Protein AF-A0A328TZ40-F1 (afdb_monomer_lite)

Structure (mmCIF, N/CA/C/O backbone):
data_AF-A0A328TZ40-F1
#
_entry.id   AF-A0A328TZ40-F1
#
loop_
_atom_site.group_PDB
_atom_site.id
_atom_site.type_symbol
_atom_site.label_atom_id
_atom_site.label_alt_id
_atom_site.label_comp_id
_atom_site.label_asym_id
_atom_site.label_entity_id
_atom_site.label_seq_id
_atom_site.pdbx_PDB_ins_code
_atom_site.Cartn_x
_atom_site.Cartn_y
_atom_site.Cartn_z
_atom_site.occupancy
_atom_site.B_iso_or_equiv
_atom_site.auth_seq_id
_atom_site.auth_comp_id
_atom_site.auth_asym_id
_atom_site.auth_atom_id
_atom_site.pdbx_PDB_model_num
ATOM 1 N N . MET A 1 1 ? -10.687 12.648 -9.133 1.00 53.22 1 MET A N 1
ATOM 2 C CA . MET A 1 1 ? -10.002 12.188 -7.900 1.00 53.22 1 MET A CA 1
ATOM 3 C C . MET A 1 1 ? -11.000 11.800 -6.796 1.00 53.22 1 MET A C 1
ATOM 5 O O . MET A 1 1 ? -10.832 12.170 -5.644 1.00 53.22 1 MET A O 1
ATOM 9 N N . ILE A 1 2 ? -12.045 11.038 -7.136 1.00 57.16 2 ILE A N 1
ATOM 10 C CA . ILE A 1 2 ? -13.140 10.655 -6.221 1.00 57.16 2 ILE A CA 1
ATOM 11 C C . ILE A 1 2 ? -12.852 9.392 -5.364 1.00 57.16 2 ILE A C 1
ATOM 13 O O . ILE A 1 2 ? -13.336 9.346 -4.235 1.00 57.16 2 ILE A O 1
ATOM 17 N N . PRO A 1 3 ? -12.046 8.395 -5.801 1.00 69.25 3 PRO A N 1
ATOM 18 C CA . PRO A 1 3 ? -11.899 7.140 -5.046 1.00 69.25 3 PRO A CA 1
ATOM 19 C C . PRO A 1 3 ? -11.267 7.290 -3.654 1.00 69.25 3 PRO A C 1
ATOM 21 O O . PRO A 1 3 ? -11.690 6.633 -2.705 1.00 69.25 3 PRO A O 1
ATOM 24 N N . LEU A 1 4 ? -10.273 8.174 -3.519 1.00 71.81 4 LEU A N 1
ATOM 25 C CA . LEU A 1 4 ? -9.534 8.372 -2.267 1.00 71.81 4 LEU A CA 1
ATOM 26 C C . LEU A 1 4 ? -10.413 8.938 -1.131 1.00 71.81 4 LEU A C 1
ATOM 28 O O . LEU A 1 4 ? -10.409 8.350 -0.047 1.00 71.81 4 LEU A O 1
ATOM 32 N N . PRO A 1 5 ? -11.213 10.008 -1.348 1.00 78.19 5 PRO A N 1
ATOM 33 C CA . PRO A 1 5 ? -12.148 10.489 -0.334 1.00 78.19 5 PRO A CA 1
ATOM 34 C C . PRO A 1 5 ? -13.140 9.421 0.138 1.00 78.19 5 PRO A C 1
ATOM 36 O O . PRO A 1 5 ? -13.410 9.336 1.332 1.00 78.19 5 PRO A O 1
ATOM 39 N N . PHE A 1 6 ? -13.649 8.581 -0.771 1.00 81.62 6 PHE A N 1
ATOM 40 C CA . PHE A 1 6 ? -14.602 7.522 -0.426 1.00 81.62 6 PHE A CA 1
ATOM 41 C C . PHE A 1 6 ? -13.987 6.457 0.485 1.00 81.62 6 PHE A C 1
ATOM 43 O O . PHE A 1 6 ? -14.595 6.094 1.491 1.00 81.62 6 PHE A O 1
ATOM 50 N N . GLY A 1 7 ? -12.771 5.991 0.184 1.00 81.31 7 GLY A N 1
ATOM 51 C CA . GLY A 1 7 ? -12.072 5.032 1.044 1.00 81.31 7 GLY A CA 1
ATOM 52 C C . GLY A 1 7 ? -11.837 5.583 2.454 1.00 81.31 7 GLY A C 1
ATOM 53 O O . GLY A 1 7 ? -12.118 4.910 3.446 1.00 81.31 7 GLY A O 1
ATOM 54 N N . ASN A 1 8 ? -11.401 6.842 2.548 1.00 84.75 8 ASN A N 1
ATOM 55 C CA . ASN A 1 8 ? -11.160 7.492 3.834 1.00 84.75 8 ASN A CA 1
ATOM 56 C C . ASN A 1 8 ? -12.461 7.765 4.614 1.00 84.75 8 ASN A C 1
ATOM 58 O O . ASN A 1 8 ? -12.495 7.636 5.839 1.00 84.75 8 ASN A O 1
ATOM 62 N N . ALA A 1 9 ? -13.554 8.091 3.919 1.00 86.62 9 ALA A N 1
ATOM 63 C CA . ALA A 1 9 ? -14.869 8.263 4.530 1.00 86.62 9 ALA A CA 1
ATOM 64 C C . ALA A 1 9 ? -15.377 6.945 5.131 1.00 86.62 9 ALA A C 1
ATOM 66 O O . ALA A 1 9 ? -15.746 6.912 6.299 1.00 86.62 9 ALA A O 1
ATOM 67 N N . LEU A 1 10 ? -15.298 5.837 4.387 1.00 87.81 10 LEU A N 1
ATOM 68 C CA . LEU A 1 10 ? -15.693 4.516 4.889 1.00 87.81 10 LEU A CA 1
ATOM 69 C C . LEU A 1 10 ? -14.891 4.112 6.132 1.00 87.81 10 LEU A C 1
ATOM 71 O O . LEU A 1 10 ? -15.467 3.663 7.123 1.00 87.81 10 LEU A O 1
ATOM 75 N N . LEU A 1 11 ? -13.570 4.308 6.097 1.00 87.62 11 LEU A N 1
ATOM 76 C CA . LEU A 1 11 ? -12.695 3.984 7.219 1.00 87.62 11 LEU A CA 1
ATOM 77 C C . LEU A 1 11 ? -13.011 4.843 8.451 1.00 87.62 11 LEU A C 1
ATOM 79 O O . LEU A 1 11 ? -13.149 4.317 9.554 1.00 87.62 11 LEU A O 1
ATOM 83 N N . SER A 1 12 ? -13.164 6.155 8.269 1.00 89.88 12 SER A N 1
ATOM 84 C CA . SER A 1 12 ? -13.462 7.072 9.373 1.00 89.88 12 SER A CA 1
ATOM 85 C C . SER A 1 12 ? -14.852 6.838 9.969 1.00 89.88 12 SER A C 1
ATOM 87 O O . SER A 1 12 ? -14.965 6.790 11.192 1.00 89.88 12 SER A O 1
ATOM 89 N N . SER A 1 13 ? -15.882 6.585 9.153 1.00 92.38 13 SER A N 1
ATOM 90 C CA . SER A 1 13 ? -17.214 6.195 9.635 1.00 92.38 13 SER A CA 1
ATOM 91 C C . SER A 1 13 ? -17.190 4.872 10.402 1.00 92.38 13 SER A C 1
ATOM 93 O O . SER A 1 13 ? -17.830 4.756 11.447 1.00 92.38 13 SER A O 1
ATOM 95 N N . HIS A 1 14 ? -16.414 3.884 9.943 1.00 91.31 14 HIS A N 1
ATOM 96 C CA . HIS A 1 14 ? -16.252 2.632 10.677 1.00 91.31 14 HIS A CA 1
ATOM 97 C C . HIS A 1 14 ? -15.606 2.865 12.049 1.00 91.31 14 HIS A C 1
ATOM 99 O O . HIS A 1 14 ? -16.155 2.434 13.062 1.00 91.31 14 HIS A O 1
ATOM 105 N N . PHE A 1 15 ? -14.500 3.612 12.115 1.00 91.12 15 PHE A N 1
ATOM 106 C CA . PHE A 1 15 ? -13.859 3.928 13.393 1.00 91.12 15 PHE A CA 1
ATOM 107 C C . PHE A 1 15 ? -14.760 4.745 14.323 1.00 91.12 15 PHE A C 1
ATOM 109 O O . PHE A 1 15 ? -14.800 4.471 15.518 1.00 91.12 15 PHE A O 1
ATOM 116 N N . GLN A 1 16 ? -15.540 5.691 13.798 1.00 93.38 16 GLN A N 1
ATOM 117 C CA . GLN A 1 16 ? -16.522 6.435 14.595 1.00 93.38 16 GLN A CA 1
ATOM 118 C C . GLN A 1 16 ? -17.590 5.522 15.212 1.00 93.38 16 GLN A C 1
ATOM 120 O O . GLN A 1 16 ? -18.044 5.801 16.318 1.00 93.38 16 GLN A O 1
ATOM 125 N N . SER A 1 17 ? -17.963 4.428 14.535 1.00 94.62 17 SER A N 1
ATOM 126 C CA . SER A 1 17 ? -18.959 3.475 15.046 1.00 94.62 17 SER A CA 1
ATOM 127 C C . SER A 1 17 ? -18.454 2.597 16.197 1.00 94.62 17 SER A C 1
ATOM 129 O O . SER A 1 17 ? -19.256 2.150 17.012 1.00 94.62 17 SER A O 1
ATOM 131 N N . VAL A 1 18 ? -17.139 2.358 16.285 1.00 94.56 18 VAL A N 1
ATOM 132 C CA . VAL A 1 18 ? -16.538 1.459 17.291 1.00 94.56 18 VAL A CA 1
ATOM 133 C C . VAL A 1 18 ? -15.793 2.197 18.406 1.00 94.56 18 VAL A C 1
ATOM 135 O O . VAL A 1 18 ? -15.616 1.647 19.491 1.00 94.56 18 VAL A O 1
ATOM 138 N N . VAL A 1 19 ? -15.344 3.434 18.168 1.00 94.56 19 VAL A N 1
ATOM 139 C CA . VAL A 1 19 ? -14.555 4.215 19.132 1.00 94.56 19 VAL A CA 1
ATOM 140 C C . VAL A 1 19 ? -15.468 5.109 19.986 1.00 94.56 19 VAL A C 1
ATOM 142 O O . VAL A 1 19 ? -16.182 5.953 19.434 1.00 94.56 19 VAL A O 1
ATOM 145 N N . PRO A 1 20 ? -15.396 5.022 21.331 1.00 94.94 20 PRO A N 1
ATOM 146 C CA . PRO A 1 20 ? -16.143 5.904 22.226 1.00 94.94 20 PRO A CA 1
ATOM 147 C C . PRO A 1 20 ? -15.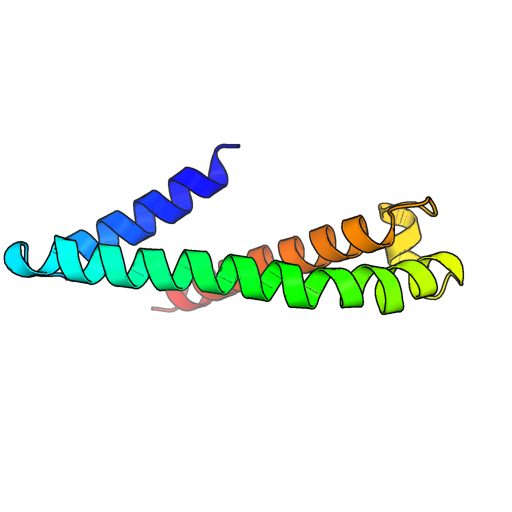849 7.387 21.972 1.00 94.94 20 PRO A C 1
ATOM 149 O O . PRO A 1 20 ? -14.687 7.768 21.821 1.00 94.94 20 PRO A O 1
ATOM 152 N N . ALA A 1 21 ? -16.880 8.238 22.010 1.00 91.69 21 ALA A N 1
ATOM 153 C CA . ALA A 1 21 ? -16.781 9.666 21.678 1.00 91.69 21 ALA A CA 1
ATOM 154 C C . ALA A 1 21 ? -15.655 10.407 22.430 1.00 91.69 21 ALA A C 1
ATOM 156 O O . ALA A 1 21 ? -14.909 11.173 21.826 1.00 91.69 21 ALA A O 1
ATOM 157 N N . ALA A 1 22 ? -15.460 10.111 23.721 1.00 95.38 22 ALA A N 1
ATOM 158 C CA . ALA A 1 22 ? -14.416 10.726 24.548 1.00 95.38 22 ALA A CA 1
ATOM 159 C C . ALA A 1 22 ? -12.975 10.404 24.094 1.00 95.38 22 ALA A C 1
ATOM 161 O O . ALA A 1 22 ? -12.041 11.126 24.437 1.00 95.38 22 ALA A O 1
ATOM 162 N N . LEU A 1 23 ? -12.777 9.323 23.330 1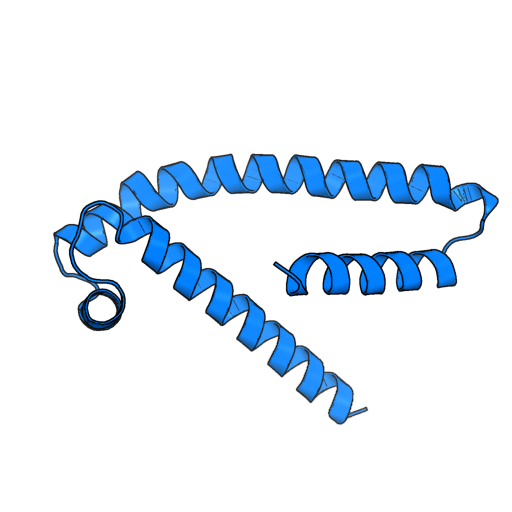.00 95.44 23 LEU A N 1
ATOM 163 C CA . LEU A 1 23 ? -11.463 8.871 22.863 1.00 95.44 23 LEU A CA 1
ATOM 164 C C . LEU A 1 23 ? -11.214 9.158 21.379 1.00 95.44 23 LEU A C 1
ATOM 166 O O . LEU A 1 23 ? -10.070 9.047 20.935 1.00 95.44 23 LEU A O 1
ATOM 170 N N . GLN A 1 24 ? -12.239 9.564 20.622 1.00 91.75 24 GLN A N 1
ATOM 171 C CA . GLN A 1 24 ? -12.141 9.744 19.171 1.00 91.75 24 GLN A CA 1
ATOM 172 C C . GLN A 1 24 ? -10.999 10.685 18.783 1.00 91.75 24 GLN A C 1
ATOM 174 O O . GLN A 1 24 ? -10.169 10.309 17.961 1.00 91.75 24 GLN A O 1
ATOM 179 N N . GLY A 1 25 ? -10.870 11.850 19.429 1.00 93.06 25 GLY A N 1
ATOM 180 C CA . GLY A 1 25 ? -9.802 12.807 19.110 1.00 93.06 25 GLY A CA 1
ATOM 181 C C . GLY A 1 25 ? -8.390 12.215 19.214 1.00 93.06 25 GLY A C 1
ATOM 182 O O . GLY A 1 25 ? -7.556 12.446 18.342 1.00 93.06 25 GLY A O 1
ATOM 183 N N . ARG A 1 26 ? -8.128 11.382 20.233 1.00 95.31 26 ARG A N 1
ATOM 184 C CA . ARG A 1 26 ? -6.815 10.739 20.437 1.00 95.31 26 ARG A CA 1
ATOM 185 C C . ARG A 1 26 ? -6.576 9.620 19.428 1.00 95.31 26 ARG A C 1
ATOM 187 O O . ARG A 1 26 ? -5.484 9.520 18.877 1.00 95.31 26 ARG A O 1
ATOM 194 N N . VAL A 1 27 ? -7.598 8.803 19.170 1.00 93.75 27 VAL A N 1
ATOM 195 C CA . VAL A 1 27 ? -7.511 7.690 18.215 1.00 93.75 27 VAL A CA 1
ATOM 196 C C . VAL A 1 27 ? -7.308 8.212 16.793 1.00 93.75 27 VAL A C 1
ATOM 198 O O . VAL A 1 27 ? -6.397 7.756 16.107 1.00 93.75 27 VAL A O 1
ATOM 201 N N . PHE A 1 28 ? -8.081 9.211 16.363 1.00 93.38 28 PHE A N 1
ATOM 202 C CA . PHE A 1 28 ? -7.926 9.806 15.035 1.00 93.38 28 PHE A CA 1
ATOM 203 C C . PHE A 1 28 ? -6.587 10.528 14.870 1.00 93.38 28 PHE A C 1
ATOM 205 O O . PHE A 1 28 ? -5.966 10.382 13.820 1.00 93.38 28 PHE A O 1
ATOM 212 N N . ALA A 1 29 ? -6.092 11.234 15.895 1.00 94.50 29 ALA A N 1
ATOM 213 C CA . ALA A 1 29 ? -4.764 11.851 15.847 1.00 94.50 29 ALA A CA 1
ATOM 214 C C . ALA A 1 29 ? -3.648 10.805 15.674 1.00 94.50 29 ALA A C 1
ATOM 216 O O . ALA A 1 29 ? -2.761 10.974 14.839 1.00 94.50 29 ALA A O 1
ATOM 217 N N . PHE A 1 30 ? -3.719 9.690 16.407 1.00 94.81 30 PHE A N 1
ATOM 218 C CA . PHE A 1 30 ? -2.756 8.597 16.280 1.00 94.81 30 PHE A CA 1
ATOM 219 C C . PHE A 1 30 ? -2.818 7.918 14.903 1.00 94.81 30 PHE A C 1
ATOM 221 O O . PHE A 1 30 ? -1.786 7.727 14.259 1.00 94.81 30 PHE A O 1
ATOM 228 N N . LEU A 1 31 ? -4.022 7.617 14.404 1.00 91.88 31 LEU A N 1
ATOM 229 C CA . LEU A 1 31 ? -4.211 7.060 13.060 1.00 91.88 31 LEU A CA 1
ATOM 230 C C . LEU A 1 31 ? -3.704 8.010 11.969 1.00 91.88 31 LEU A C 1
ATOM 232 O O . LEU A 1 31 ? -3.109 7.568 10.985 1.00 91.88 31 LEU A O 1
ATOM 236 N N . HIS A 1 32 ? -3.913 9.315 12.136 1.00 92.38 32 HIS A N 1
ATOM 237 C CA . HIS A 1 32 ? -3.386 10.312 11.214 1.00 92.38 32 HIS A CA 1
ATOM 238 C C . HIS A 1 32 ? -1.854 10.318 11.219 1.00 92.38 32 HIS A C 1
ATOM 240 O O . HIS A 1 32 ? -1.240 10.285 10.153 1.00 92.38 32 HIS A O 1
ATOM 246 N N . GLN A 1 33 ? -1.234 10.256 12.400 1.00 96.25 33 GLN A N 1
ATOM 247 C CA . GLN A 1 33 ? 0.220 10.187 12.527 1.00 96.25 33 GLN A CA 1
ATOM 248 C C . GLN A 1 33 ? 0.800 8.947 11.835 1.00 96.25 33 GLN A C 1
ATOM 250 O O . GLN A 1 33 ? 1.789 9.063 11.112 1.00 96.25 33 GLN A O 1
ATOM 255 N N . ILE A 1 34 ? 0.158 7.782 11.984 1.00 94.50 34 ILE A N 1
ATOM 256 C CA . ILE A 1 34 ? 0.557 6.556 11.276 1.00 94.50 34 ILE A CA 1
ATOM 257 C C . ILE A 1 34 ? 0.493 6.754 9.759 1.00 94.50 34 ILE A C 1
ATOM 259 O O . ILE A 1 34 ? 1.430 6.370 9.059 1.00 94.50 34 ILE A O 1
ATOM 263 N N . ASN A 1 35 ? -0.578 7.360 9.238 1.00 90.81 35 ASN A N 1
ATOM 264 C CA . ASN A 1 35 ? -0.723 7.599 7.799 1.00 90.81 35 ASN A CA 1
ATOM 265 C C . ASN A 1 35 ? 0.360 8.539 7.254 1.00 90.81 35 ASN A C 1
ATOM 267 O O . ASN A 1 35 ? 0.948 8.263 6.205 1.00 90.81 35 ASN A O 1
ATOM 271 N N . LEU A 1 36 ? 0.664 9.622 7.976 1.00 93.44 36 LEU A N 1
ATOM 272 C CA . LEU A 1 36 ? 1.725 10.553 7.591 1.00 93.44 36 LEU A CA 1
ATOM 273 C C . LEU A 1 36 ? 3.090 9.860 7.570 1.00 93.44 36 LEU A C 1
ATOM 275 O O . LEU A 1 36 ? 3.797 9.921 6.565 1.00 93.44 36 LEU A O 1
ATOM 279 N N . THR A 1 37 ? 3.440 9.139 8.636 1.00 96.31 37 THR A N 1
ATOM 280 C CA . THR A 1 37 ? 4.714 8.413 8.712 1.00 96.31 37 THR A CA 1
ATOM 281 C C . THR A 1 37 ? 4.808 7.332 7.634 1.00 96.31 37 THR A C 1
ATOM 283 O O . THR A 1 37 ? 5.845 7.206 6.986 1.00 96.31 37 THR A O 1
ATOM 286 N N . SER A 1 38 ? 3.720 6.605 7.369 1.00 93.56 38 SER A N 1
ATOM 287 C CA . SER A 1 38 ? 3.673 5.589 6.308 1.00 93.56 38 SER A CA 1
ATOM 288 C C . SER A 1 38 ? 3.894 6.197 4.923 1.00 93.56 38 SER A C 1
ATOM 290 O O . SER A 1 38 ? 4.581 5.604 4.093 1.00 93.56 38 SER A O 1
ATOM 292 N N . SER A 1 39 ? 3.369 7.400 4.679 1.00 91.12 39 SER A N 1
ATOM 293 C CA . SER A 1 39 ? 3.576 8.120 3.417 1.00 91.12 39 SER A CA 1
ATOM 294 C C . SER A 1 39 ? 5.047 8.498 3.227 1.00 91.12 39 SER A C 1
ATOM 296 O O . SER A 1 39 ? 5.614 8.252 2.165 1.00 91.12 39 SER A O 1
ATOM 298 N N . VAL A 1 40 ? 5.696 9.018 4.274 1.00 94.69 40 VAL A N 1
ATOM 299 C CA . VAL A 1 40 ? 7.132 9.348 4.245 1.00 94.69 40 VAL A CA 1
ATOM 300 C C . VAL A 1 40 ? 7.977 8.101 3.983 1.00 94.69 40 VAL A C 1
ATOM 302 O O . VAL A 1 40 ? 8.844 8.123 3.111 1.00 94.69 40 VAL A O 1
ATOM 305 N N . LEU A 1 41 ? 7.696 6.996 4.679 1.00 95.69 41 LEU A N 1
ATOM 306 C CA . LEU A 1 41 ? 8.385 5.721 4.459 1.00 95.69 41 LEU A CA 1
ATOM 307 C C . LEU A 1 41 ? 8.182 5.197 3.034 1.00 95.69 41 LEU A C 1
ATOM 309 O O . LEU A 1 41 ? 9.122 4.685 2.429 1.00 95.69 41 LEU A O 1
ATOM 313 N N . SER A 1 42 ? 6.979 5.367 2.482 1.00 91.44 42 SER A N 1
ATOM 314 C CA . SER A 1 42 ? 6.675 4.974 1.106 1.00 91.44 42 SER A CA 1
ATOM 315 C C . SER A 1 42 ? 7.533 5.756 0.116 1.00 91.44 42 SER A C 1
ATOM 317 O O . SER A 1 42 ? 8.195 5.148 -0.716 1.00 91.44 42 SER A O 1
ATOM 319 N N . PHE A 1 43 ? 7.603 7.085 0.230 1.00 89.25 43 PHE A N 1
ATOM 320 C CA . PHE A 1 43 ? 8.455 7.885 -0.657 1.00 89.25 43 PHE A CA 1
ATOM 321 C C . PHE A 1 43 ? 9.940 7.550 -0.504 1.00 89.25 43 PHE A C 1
ATOM 323 O O . PHE A 1 43 ? 10.650 7.444 -1.503 1.00 89.25 43 PHE A O 1
ATOM 330 N N . PHE A 1 44 ? 10.392 7.320 0.730 1.00 94.12 44 PHE A N 1
ATOM 331 C CA . PHE A 1 44 ? 11.771 6.933 1.008 1.00 94.12 44 PHE A CA 1
ATOM 332 C C . PHE A 1 44 ? 12.150 5.591 0.365 1.00 94.12 44 PHE A C 1
ATOM 334 O O . PHE A 1 44 ? 13.245 5.461 -0.174 1.00 94.12 44 PHE A O 1
ATOM 341 N N . ALA A 1 45 ? 11.255 4.601 0.392 1.00 93.50 45 ALA A N 1
ATOM 342 C CA . ALA A 1 45 ? 11.508 3.287 -0.193 1.00 93.50 45 ALA A CA 1
ATOM 343 C C . ALA A 1 45 ? 11.337 3.272 -1.721 1.00 93.50 45 ALA A C 1
ATOM 345 O O . ALA A 1 45 ? 12.121 2.643 -2.433 1.00 93.50 45 ALA A O 1
ATOM 346 N N . LEU A 1 46 ? 10.315 3.962 -2.232 1.00 92.38 46 LEU A N 1
ATOM 347 C CA . LEU A 1 46 ? 9.932 3.892 -3.640 1.00 92.38 46 LEU A CA 1
ATOM 348 C C . LEU A 1 46 ? 10.872 4.674 -4.557 1.00 92.38 46 LEU A C 1
ATOM 350 O O . LEU A 1 46 ? 11.089 4.227 -5.678 1.00 92.38 46 LEU A O 1
ATOM 354 N N . GLY A 1 47 ? 11.465 5.781 -4.097 1.00 89.44 47 GLY A N 1
ATOM 355 C CA . GLY A 1 47 ? 12.436 6.544 -4.894 1.00 89.44 47 GLY A CA 1
ATOM 356 C C . GLY A 1 47 ? 13.612 5.677 -5.368 1.00 89.44 47 GLY A C 1
ATOM 357 O O . GLY A 1 47 ? 13.743 5.430 -6.566 1.00 89.44 47 GLY A O 1
ATOM 358 N N . PRO A 1 48 ? 14.413 5.101 -4.449 1.00 91.94 48 PRO A N 1
ATOM 359 C CA . PRO A 1 48 ? 15.510 4.206 -4.811 1.00 91.94 48 PRO A CA 1
ATOM 360 C C . PRO A 1 48 ? 15.063 2.973 -5.599 1.00 91.94 48 PRO A C 1
ATOM 362 O O . PRO A 1 48 ? 15.801 2.514 -6.467 1.00 91.94 48 PRO A O 1
ATOM 365 N N . LEU A 1 49 ? 13.875 2.428 -5.313 1.00 91.50 49 LEU A N 1
ATOM 366 C CA . LEU A 1 49 ? 13.335 1.281 -6.042 1.00 91.50 49 LEU A CA 1
ATOM 367 C C . LEU A 1 49 ? 13.078 1.621 -7.517 1.00 91.50 49 LEU A C 1
ATOM 369 O O . LEU A 1 49 ? 13.448 0.851 -8.404 1.00 91.50 49 LEU A O 1
ATOM 373 N N . VAL A 1 50 ? 12.472 2.778 -7.787 1.00 91.56 50 VAL A N 1
ATOM 374 C CA . VAL A 1 50 ? 12.216 3.238 -9.155 1.00 91.56 50 VAL A CA 1
ATOM 375 C C . VAL A 1 50 ? 13.533 3.532 -9.860 1.00 91.56 50 VAL A C 1
ATOM 377 O O . VAL A 1 50 ? 13.787 2.966 -10.921 1.00 91.56 50 VAL A O 1
ATOM 380 N N . ASP A 1 51 ? 14.393 4.339 -9.245 1.00 90.06 51 ASP A N 1
ATOM 381 C CA . ASP A 1 51 ? 15.601 4.844 -9.899 1.00 90.06 51 ASP A CA 1
ATOM 382 C C . ASP A 1 51 ? 16.652 3.754 -10.136 1.00 90.06 51 ASP A C 1
ATOM 384 O O . ASP A 1 51 ? 17.379 3.801 -11.128 1.00 90.06 51 ASP A O 1
ATOM 388 N N . ARG A 1 52 ? 16.752 2.763 -9.238 1.00 89.25 52 ARG A N 1
ATOM 389 C CA . ARG A 1 52 ? 17.811 1.740 -9.292 1.00 89.25 52 ARG A CA 1
ATOM 390 C C . ARG A 1 52 ? 17.366 0.389 -9.830 1.00 89.25 52 ARG A C 1
ATOM 392 O O . ARG A 1 52 ? 18.231 -0.388 -10.218 1.00 89.25 52 ARG A O 1
ATOM 399 N N . VAL A 1 53 ? 16.069 0.083 -9.824 1.00 88.56 53 VAL A N 1
ATOM 400 C CA . VAL A 1 53 ? 15.570 -1.242 -10.234 1.00 88.56 53 VAL A CA 1
ATOM 401 C C . VAL A 1 53 ? 14.631 -1.125 -11.422 1.00 88.56 53 VAL A C 1
ATOM 403 O O . VAL A 1 53 ? 14.910 -1.691 -12.474 1.00 88.56 53 VAL A O 1
ATOM 406 N N . LEU A 1 54 ? 13.544 -0.362 -11.290 1.00 86.44 54 LEU A N 1
ATOM 407 C CA . LEU A 1 54 ? 12.501 -0.338 -12.320 1.00 86.44 54 LEU A CA 1
ATOM 408 C C . LEU A 1 54 ? 12.926 0.438 -13.568 1.00 86.44 54 LEU A C 1
ATOM 410 O O . LEU A 1 54 ? 12.677 -0.017 -14.680 1.00 86.44 54 LEU A O 1
ATOM 414 N N . GLN A 1 55 ? 13.580 1.589 -13.402 1.00 85.94 55 GLN A N 1
ATOM 415 C CA . GLN A 1 55 ? 14.027 2.407 -14.526 1.00 85.94 55 GLN A CA 1
ATOM 416 C C . GLN A 1 55 ? 15.156 1.724 -15.329 1.00 85.94 55 GLN A C 1
ATOM 418 O O . GLN A 1 55 ? 15.058 1.714 -16.557 1.00 85.94 55 GLN A O 1
ATOM 423 N N . PRO A 1 56 ? 16.176 1.093 -14.707 1.00 85.81 56 PRO A N 1
ATOM 424 C CA . PRO A 1 56 ?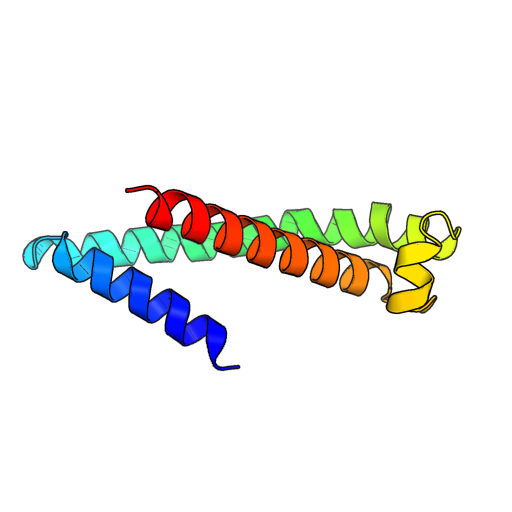 17.173 0.317 -15.447 1.00 85.81 56 PRO A CA 1
ATOM 425 C C . PRO A 1 56 ? 16.596 -0.935 -16.114 1.00 85.81 56 PRO A C 1
ATOM 427 O O . PRO A 1 56 ? 16.909 -1.197 -17.271 1.00 85.81 56 PRO A O 1
ATOM 430 N N . ALA A 1 57 ? 15.713 -1.678 -15.434 1.00 84.38 57 ALA A N 1
ATOM 431 C CA . ALA A 1 57 ? 15.073 -2.860 -16.018 1.00 84.38 57 ALA A CA 1
ATOM 432 C C . ALA A 1 57 ? 14.190 -2.506 -17.228 1.00 84.38 57 ALA A C 1
ATOM 434 O O . ALA A 1 57 ? 14.139 -3.258 -18.203 1.00 84.38 57 ALA A O 1
ATOM 435 N N . ALA A 1 58 ? 13.535 -1.340 -17.192 1.00 83.88 58 ALA A N 1
ATOM 436 C CA . ALA A 1 58 ? 12.815 -0.791 -18.334 1.00 83.88 58 ALA A CA 1
ATOM 437 C C . ALA A 1 58 ? 13.764 -0.457 -19.499 1.00 83.88 58 ALA A C 1
ATOM 439 O O . ALA A 1 58 ? 13.508 -0.882 -20.619 1.00 83.88 58 ALA A O 1
ATOM 440 N N . ALA A 1 59 ? 14.889 0.214 -19.226 1.00 81.44 59 ALA A N 1
ATOM 441 C CA . ALA A 1 59 ? 15.848 0.638 -20.252 1.00 81.44 59 ALA A CA 1
ATOM 442 C C . ALA A 1 59 ? 16.586 -0.523 -20.948 1.00 81.44 59 ALA A C 1
ATOM 444 O O . ALA A 1 59 ? 16.997 -0.394 -22.097 1.00 81.44 59 ALA A O 1
ATOM 445 N N . ILE A 1 60 ? 16.780 -1.652 -20.257 1.00 82.50 60 ILE A N 1
ATOM 446 C CA . ILE A 1 60 ? 17.422 -2.858 -20.815 1.00 82.50 60 ILE A CA 1
ATOM 447 C C . ILE A 1 60 ? 16.399 -3.733 -21.570 1.00 82.50 60 ILE A C 1
ATOM 449 O O . ILE A 1 60 ? 16.774 -4.645 -22.305 1.00 82.50 60 ILE A O 1
ATOM 453 N N . GLY A 1 61 ? 15.100 -3.449 -21.434 1.00 78.50 61 GLY A N 1
ATOM 454 C CA . GLY A 1 61 ? 14.045 -4.207 -22.101 1.00 78.50 61 GLY A CA 1
ATOM 455 C C . GLY A 1 61 ? 13.677 -5.523 -21.409 1.00 78.50 61 GLY A C 1
ATOM 456 O O . GLY A 1 61 ? 13.055 -6.379 -22.034 1.00 78.50 61 GLY A O 1
ATOM 457 N N . GLU A 1 62 ? 14.024 -5.712 -20.129 1.00 78.06 62 GLU A N 1
ATOM 458 C CA . GLU A 1 62 ? 13.800 -6.982 -19.412 1.00 78.06 62 GLU A CA 1
ATOM 459 C C . GLU A 1 62 ? 12.318 -7.267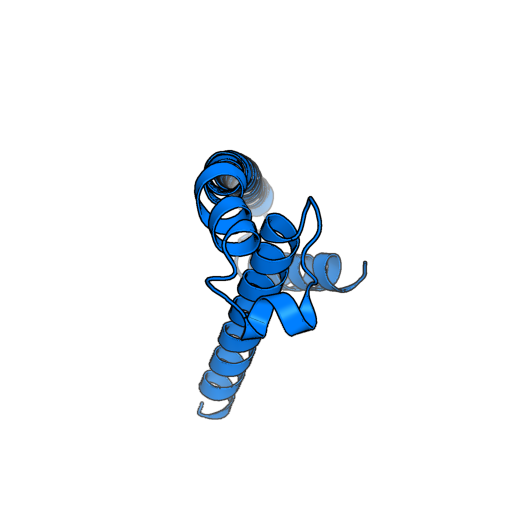 -19.103 1.00 78.06 62 GLU A C 1
ATOM 461 O O . GLU A 1 62 ? 11.948 -8.404 -18.806 1.00 78.06 62 GLU A O 1
ATOM 466 N N . LEU A 1 63 ? 11.441 -6.261 -19.211 1.00 75.50 63 LEU A N 1
ATOM 467 C CA . LEU A 1 63 ? 9.992 -6.408 -19.030 1.00 75.50 63 LEU A CA 1
ATOM 468 C C . LEU A 1 63 ? 9.200 -6.061 -20.305 1.00 75.50 63 LEU A C 1
ATOM 470 O O . LEU A 1 63 ? 8.415 -5.110 -20.307 1.00 75.50 63 LEU A O 1
ATOM 474 N N . PRO A 1 64 ? 9.332 -6.848 -21.389 1.00 76.00 64 PRO A N 1
ATOM 475 C CA . PRO A 1 64 ? 8.761 -6.510 -22.695 1.00 76.00 64 PRO A CA 1
ATOM 476 C C . PRO A 1 64 ? 7.227 -6.394 -22.678 1.00 76.00 64 PRO A C 1
ATOM 478 O O . PRO A 1 64 ? 6.654 -5.548 -23.361 1.00 76.00 64 PRO A O 1
ATOM 481 N N . TRP A 1 65 ? 6.547 -7.190 -21.848 1.00 78.88 65 TRP A N 1
ATOM 482 C CA . TRP A 1 65 ? 5.087 -7.152 -21.706 1.00 78.88 65 TRP A CA 1
ATOM 483 C C . TRP A 1 65 ? 4.583 -5.891 -20.984 1.00 78.88 65 TRP A C 1
ATOM 485 O O . TRP A 1 65 ? 3.543 -5.355 -21.356 1.00 78.88 65 TRP A O 1
ATOM 495 N N . LEU A 1 66 ? 5.322 -5.382 -19.992 1.00 77.50 66 LEU A N 1
ATOM 496 C CA . LEU A 1 66 ? 4.999 -4.123 -19.302 1.00 77.50 66 LEU A CA 1
ATOM 497 C C . LEU A 1 66 ? 5.379 -2.912 -20.152 1.00 77.50 66 LEU A C 1
ATOM 499 O O . LEU A 1 66 ? 4.614 -1.953 -20.221 1.00 77.50 66 LEU A O 1
ATOM 503 N N . LEU A 1 67 ? 6.512 -2.979 -20.851 1.00 78.31 67 LEU A N 1
ATOM 504 C CA . LEU A 1 67 ? 6.958 -1.936 -21.773 1.00 78.31 67 LEU A CA 1
ATOM 505 C C . LEU A 1 67 ? 6.011 -1.769 -22.965 1.00 78.31 67 LEU A C 1
ATOM 507 O O . LEU A 1 67 ? 5.823 -0.651 -23.428 1.00 78.31 67 LEU A O 1
ATOM 511 N N . SER A 1 68 ? 5.332 -2.831 -23.412 1.00 79.94 68 SER A N 1
ATOM 512 C CA . SER A 1 68 ? 4.287 -2.715 -24.440 1.00 79.94 68 SER A CA 1
ATOM 513 C C . SER A 1 68 ? 3.070 -1.898 -23.985 1.00 79.94 68 SER A C 1
ATOM 515 O O . SER A 1 68 ? 2.349 -1.377 -24.833 1.00 79.94 68 SER A O 1
ATOM 517 N N . VAL A 1 69 ? 2.809 -1.817 -22.677 1.00 80.88 69 VAL A N 1
ATOM 518 C CA . VAL A 1 69 ? 1.671 -1.075 -22.105 1.00 80.88 69 VAL A CA 1
ATOM 519 C C . VAL A 1 69 ? 2.092 0.332 -21.681 1.00 80.88 69 VAL A C 1
ATOM 521 O O . VAL A 1 69 ? 1.340 1.284 -21.872 1.00 80.88 69 VAL A O 1
ATOM 524 N N . VAL A 1 70 ? 3.283 0.460 -21.09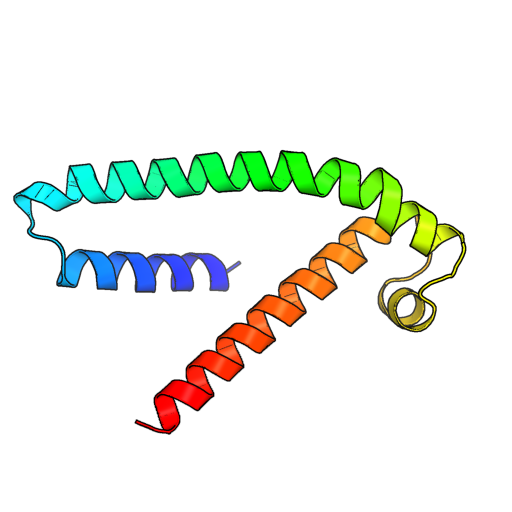5 1.00 81.12 70 VAL A N 1
ATOM 525 C CA . VAL A 1 70 ? 3.795 1.705 -20.503 1.00 81.12 70 VAL A CA 1
ATOM 526 C C . VAL A 1 70 ? 4.600 2.546 -21.495 1.00 81.12 70 VAL A C 1
ATOM 528 O O . VAL A 1 70 ? 4.590 3.769 -21.407 1.00 81.12 70 VAL A O 1
ATOM 531 N N . GLY A 1 71 ? 5.276 1.909 -22.448 1.00 77.62 71 GLY A N 1
ATOM 532 C CA . GLY A 1 71 ? 6.254 2.536 -23.331 1.00 77.62 71 GLY A CA 1
ATOM 533 C C . GLY A 1 71 ? 7.676 2.544 -22.757 1.00 77.62 71 GLY A C 1
ATOM 534 O O . GLY A 1 71 ? 7.899 2.381 -21.553 1.00 77.62 71 GLY A O 1
ATOM 535 N N . ASP A 1 72 ? 8.648 2.750 -23.648 1.00 73.94 72 ASP A N 1
ATOM 536 C CA . ASP A 1 72 ? 10.081 2.819 -23.335 1.00 73.94 72 ASP A CA 1
ATOM 537 C C . ASP A 1 72 ? 10.579 4.273 -23.359 1.00 73.94 72 ASP A C 1
ATOM 539 O O . ASP A 1 72 ? 11.261 4.726 -24.276 1.00 73.94 72 ASP A O 1
ATOM 543 N N . HIS A 1 73 ? 10.144 5.058 -22.374 1.00 76.62 73 HIS A N 1
ATOM 544 C CA . HIS A 1 73 ? 10.553 6.452 -22.221 1.00 76.62 73 HIS A CA 1
ATOM 545 C C . HIS A 1 73 ? 11.118 6.725 -20.823 1.00 76.62 73 HIS A C 1
ATOM 547 O O . HIS A 1 73 ? 10.895 5.977 -19.862 1.00 76.62 73 HIS A O 1
ATOM 553 N N . ALA A 1 74 ? 11.826 7.850 -20.680 1.00 72.06 74 ALA A N 1
ATOM 554 C CA . ALA A 1 74 ? 12.223 8.365 -19.373 1.00 72.06 74 ALA A CA 1
ATOM 555 C C . ALA A 1 74 ? 10.964 8.534 -18.497 1.00 72.06 74 ALA A C 1
ATOM 557 O O . ALA A 1 74 ? 10.033 9.246 -18.876 1.00 72.06 74 ALA A O 1
ATOM 558 N N . GLY A 1 75 ? 10.895 7.810 -17.375 1.00 78.75 75 GLY A N 1
ATOM 559 C CA . GLY A 1 75 ? 9.705 7.725 -16.517 1.00 78.75 75 GLY A CA 1
ATOM 560 C C . GLY A 1 75 ? 8.909 6.415 -16.600 1.00 78.75 75 GLY A C 1
ATOM 561 O O . GLY A 1 75 ? 7.970 6.242 -15.825 1.00 78.75 75 GLY A O 1
ATOM 562 N N . SER A 1 76 ? 9.284 5.464 -17.462 1.00 84.62 76 SER A N 1
ATOM 563 C CA . SER A 1 76 ? 8.642 4.138 -17.520 1.00 84.62 76 SER A CA 1
ATOM 564 C C . SER A 1 76 ? 8.683 3.402 -16.168 1.00 84.62 76 SER A C 1
ATOM 566 O O . SER A 1 76 ? 7.694 2.794 -15.755 1.00 84.62 76 SER A O 1
ATOM 568 N N . GLY A 1 77 ? 9.760 3.560 -15.387 1.00 84.19 77 GLY A N 1
ATOM 569 C CA . GLY A 1 77 ? 9.899 2.932 -14.071 1.00 84.19 77 GLY A CA 1
ATOM 570 C C . GLY A 1 77 ? 8.803 3.332 -13.077 1.00 84.19 77 GLY A C 1
ATOM 571 O O . GLY A 1 77 ? 8.277 2.477 -12.362 1.00 84.19 77 GLY A O 1
ATOM 572 N N . ILE A 1 78 ? 8.394 4.608 -13.058 1.00 88.81 78 ILE A N 1
ATOM 573 C CA . ILE A 1 78 ? 7.328 5.067 -12.152 1.00 88.81 78 ILE A CA 1
ATOM 574 C C . ILE A 1 78 ? 5.950 4.593 -12.622 1.00 88.81 78 ILE A C 1
ATOM 576 O O . ILE A 1 78 ? 5.089 4.271 -11.806 1.00 88.81 78 ILE A O 1
ATOM 580 N N . ALA A 1 79 ? 5.739 4.498 -13.934 1.00 88.44 79 ALA A N 1
ATOM 581 C CA . ALA A 1 79 ? 4.489 4.005 -14.493 1.00 88.44 79 ALA A CA 1
ATOM 582 C C . ALA A 1 79 ? 4.310 2.497 -14.247 1.00 88.44 79 ALA A C 1
ATOM 584 O O . ALA A 1 79 ? 3.219 2.073 -13.863 1.00 88.44 79 ALA A O 1
ATOM 585 N N . ILE A 1 80 ? 5.384 1.703 -14.341 1.00 88.62 80 ILE A N 1
ATOM 586 C CA . ILE A 1 80 ? 5.395 0.289 -13.928 1.00 88.62 80 ILE A CA 1
ATOM 587 C C . ILE A 1 80 ? 5.010 0.159 -12.448 1.00 88.62 80 ILE A C 1
ATOM 589 O O . ILE A 1 80 ? 4.171 -0.673 -12.098 1.00 88.62 80 ILE A O 1
ATOM 593 N N . LEU A 1 81 ? 5.559 1.013 -11.577 1.00 90.50 81 LEU A N 1
ATOM 594 C CA . LEU A 1 81 ? 5.212 1.025 -10.155 1.00 90.50 81 LEU A CA 1
ATOM 595 C C . LEU A 1 81 ? 3.722 1.337 -9.919 1.00 90.50 81 LEU A C 1
ATOM 597 O O . LEU A 1 81 ? 3.065 0.675 -9.108 1.00 90.50 81 LEU A O 1
ATOM 601 N N . TYR A 1 82 ? 3.167 2.327 -10.623 1.00 89.25 82 TYR A N 1
ATOM 602 C CA . TYR A 1 82 ? 1.744 2.665 -10.521 1.00 89.25 82 TYR A CA 1
ATOM 603 C C . TYR A 1 82 ? 0.837 1.535 -11.023 1.00 89.25 82 TYR A C 1
ATOM 605 O O . TYR A 1 82 ? -0.167 1.229 -10.380 1.00 89.25 82 TYR A O 1
ATOM 613 N N . LEU A 1 83 ? 1.201 0.865 -12.120 1.00 90.19 83 LEU A N 1
ATOM 614 C CA . LEU A 1 83 ? 0.453 -0.294 -12.612 1.00 90.19 83 LEU A CA 1
ATOM 615 C C . LEU A 1 83 ? 0.501 -1.465 -11.630 1.00 90.19 83 LEU A C 1
ATOM 617 O O . LEU A 1 83 ? -0.535 -2.065 -11.337 1.00 90.19 83 LEU A O 1
ATOM 621 N N . ALA A 1 84 ? 1.680 -1.773 -11.088 1.00 89.44 84 ALA A N 1
ATOM 622 C CA . ALA A 1 84 ? 1.843 -2.842 -10.111 1.00 89.44 84 ALA A CA 1
ATOM 623 C C . ALA A 1 84 ? 1.032 -2.561 -8.836 1.00 89.44 84 ALA A C 1
ATOM 625 O O . ALA A 1 84 ? 0.249 -3.405 -8.401 1.00 89.44 84 ALA A O 1
ATOM 626 N N . SER A 1 85 ? 1.148 -1.355 -8.272 1.00 90.75 85 SER A N 1
ATOM 627 C CA . SER A 1 85 ? 0.396 -0.962 -7.072 1.00 90.75 85 SER A CA 1
ATOM 628 C C . SER A 1 85 ? -1.117 -0.952 -7.307 1.00 90.75 85 SER A C 1
ATOM 630 O O . SER A 1 85 ? -1.857 -1.509 -6.497 1.00 90.75 85 SER A O 1
ATOM 632 N N . GLY A 1 86 ? -1.588 -0.416 -8.437 1.00 89.38 86 GLY A N 1
ATOM 633 C CA . GLY A 1 86 ? -3.001 -0.466 -8.819 1.00 89.38 86 GLY A CA 1
ATOM 634 C C . GLY A 1 86 ? -3.526 -1.899 -8.946 1.00 89.38 86 GLY A C 1
ATOM 635 O O . GLY A 1 86 ? -4.596 -2.214 -8.424 1.00 89.38 86 GLY A O 1
ATOM 636 N N . THR A 1 87 ? -2.745 -2.790 -9.562 1.00 92.19 87 THR A N 1
ATOM 637 C CA . THR A 1 87 ? -3.097 -4.211 -9.711 1.00 92.19 87 THR A CA 1
ATOM 638 C C . THR A 1 87 ? -3.201 -4.907 -8.357 1.00 92.19 87 THR A C 1
ATOM 640 O O . THR A 1 87 ? -4.166 -5.630 -8.113 1.00 92.19 87 THR A O 1
ATOM 643 N N . VAL A 1 88 ? -2.259 -4.647 -7.445 1.00 93.38 88 VAL A N 1
ATOM 644 C CA . VAL A 1 88 ? -2.299 -5.180 -6.074 1.00 93.38 88 VAL A CA 1
ATOM 645 C C . VAL A 1 88 ? -3.539 -4.684 -5.332 1.00 93.38 88 VAL A C 1
ATOM 647 O O . VAL A 1 88 ? -4.233 -5.489 -4.714 1.00 93.38 88 VAL A O 1
ATOM 650 N N . ILE A 1 89 ? -3.863 -3.389 -5.424 1.00 90.31 89 ILE A N 1
ATOM 651 C CA . ILE A 1 89 ? -5.058 -2.819 -4.784 1.00 90.31 89 ILE A CA 1
ATOM 652 C C . ILE A 1 89 ? -6.320 -3.523 -5.292 1.00 90.31 89 ILE A C 1
ATOM 654 O O . ILE A 1 89 ? -7.124 -3.989 -4.485 1.00 90.31 89 ILE A O 1
ATOM 658 N N . ILE A 1 90 ? -6.471 -3.662 -6.612 1.00 92.25 90 ILE A N 1
ATOM 659 C CA . ILE A 1 90 ? -7.628 -4.332 -7.219 1.00 92.25 90 ILE A CA 1
ATOM 660 C C . ILE A 1 90 ? -7.702 -5.796 -6.776 1.00 92.25 90 ILE A C 1
ATOM 662 O O . ILE A 1 90 ? -8.768 -6.248 -6.359 1.00 92.25 90 ILE A O 1
ATOM 666 N N . ALA A 1 91 ? -6.586 -6.528 -6.816 1.00 95.31 91 ALA A N 1
ATOM 667 C CA . ALA A 1 91 ? -6.537 -7.935 -6.429 1.00 95.31 91 ALA A CA 1
ATOM 668 C C . ALA A 1 91 ? -6.941 -8.139 -4.961 1.00 95.31 91 ALA A C 1
ATOM 670 O O . ALA A 1 91 ? -7.758 -9.007 -4.656 1.00 95.31 91 ALA A O 1
ATOM 671 N N . VAL A 1 92 ? -6.424 -7.304 -4.054 1.00 93.06 92 VAL A N 1
ATOM 672 C CA . VAL A 1 92 ? -6.760 -7.358 -2.625 1.00 93.06 92 VAL A CA 1
ATOM 673 C C . VAL A 1 92 ? -8.222 -6.984 -2.389 1.00 93.06 92 VAL A C 1
ATOM 675 O O . VAL A 1 92 ? -8.911 -7.678 -1.642 1.00 93.06 92 VAL A O 1
ATOM 678 N N . SER A 1 93 ? -8.730 -5.931 -3.037 1.00 89.62 93 SER A N 1
ATOM 679 C CA . SER A 1 93 ? -10.143 -5.548 -2.931 1.00 89.62 93 SER A CA 1
ATO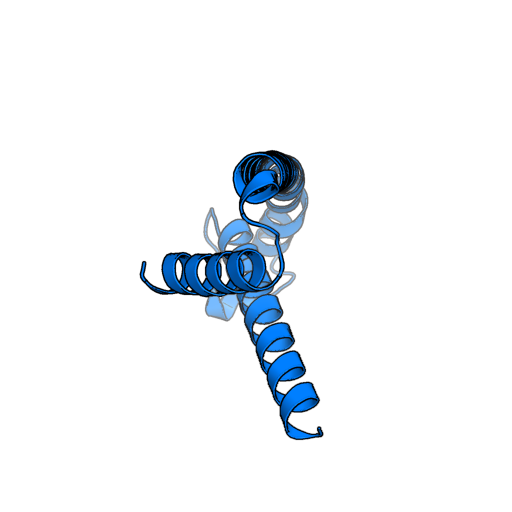M 680 C C . SER A 1 93 ? -11.073 -6.650 -3.438 1.00 89.62 93 SER A C 1
ATOM 682 O O . SER A 1 93 ? -12.069 -6.964 -2.784 1.00 89.62 93 SER A O 1
ATOM 684 N N . PHE A 1 94 ? -10.738 -7.276 -4.567 1.00 94.00 94 PHE A N 1
ATOM 685 C CA . PHE A 1 94 ? -11.519 -8.371 -5.130 1.00 94.00 94 PHE A CA 1
ATOM 686 C C . PHE A 1 94 ? -11.498 -9.601 -4.218 1.00 94.00 94 PHE A C 1
ATOM 688 O O . PHE A 1 94 ? -12.549 -10.164 -3.914 1.00 94.00 94 PHE A O 1
ATOM 695 N N . LEU A 1 95 ? -10.323 -9.967 -3.696 1.00 94.81 95 LEU A N 1
ATOM 696 C CA . LEU A 1 95 ? -10.178 -11.064 -2.741 1.00 94.81 95 LEU A CA 1
ATOM 697 C C . LEU A 1 95 ? -10.993 -10.814 -1.465 1.00 94.81 95 LEU A C 1
ATOM 699 O O . LEU A 1 95 ? -11.716 -11.700 -1.012 1.00 94.81 95 LEU A O 1
ATOM 703 N N . ALA A 1 96 ? -10.932 -9.603 -0.908 1.00 90.38 96 ALA A N 1
ATOM 704 C CA . ALA A 1 96 ? -11.725 -9.224 0.258 1.00 90.38 96 ALA A CA 1
ATOM 705 C C . ALA A 1 96 ? -13.235 -9.336 -0.016 1.00 90.38 96 ALA A C 1
ATOM 707 O O . ALA A 1 96 ? -13.987 -9.821 0.833 1.00 90.38 96 ALA A O 1
ATOM 708 N N . MET A 1 97 ? -13.678 -8.945 -1.214 1.00 91.12 97 MET A N 1
ATOM 709 C CA . MET A 1 97 ? -15.071 -9.081 -1.637 1.00 91.12 97 MET A CA 1
ATOM 710 C C . MET A 1 97 ? -15.496 -10.553 -1.742 1.00 91.12 97 MET A C 1
ATOM 712 O O . MET A 1 97 ? -16.552 -10.917 -1.227 1.00 91.12 97 MET A O 1
ATOM 716 N N . MET A 1 98 ? -14.660 -11.417 -2.327 1.00 94.56 98 MET A N 1
ATOM 717 C CA . MET A 1 98 ? -14.926 -12.859 -2.419 1.00 94.56 98 MET A CA 1
ATOM 718 C C . MET A 1 98 ? -14.987 -13.532 -1.043 1.00 94.56 98 MET A C 1
ATOM 720 O O . MET A 1 98 ? -15.867 -14.355 -0.796 1.00 94.56 98 MET A O 1
ATOM 724 N N . LEU A 1 99 ? -14.079 -13.171 -0.130 1.00 93.38 99 LEU A N 1
ATOM 725 C CA . LEU A 1 99 ? -14.075 -13.695 1.238 1.00 93.38 99 LEU A CA 1
ATOM 726 C C . LEU A 1 99 ? -15.328 -13.274 2.010 1.00 93.38 99 LEU A C 1
ATOM 728 O O . LEU A 1 99 ? -15.855 -14.063 2.793 1.00 93.38 99 LEU A O 1
ATOM 732 N N . ARG A 1 100 ? -15.824 -12.055 1.772 1.00 86.88 100 ARG A N 1
ATOM 733 C CA . ARG A 1 100 ? -17.069 -11.574 2.374 1.00 86.88 100 ARG A CA 1
ATOM 734 C C . ARG A 1 100 ? -18.299 -12.279 1.807 1.00 86.88 100 ARG A C 1
ATOM 736 O O . ARG A 1 100 ? -19.186 -12.592 2.581 1.00 86.88 100 ARG A O 1
ATOM 743 N N . ALA A 1 101 ? -18.344 -12.558 0.505 1.00 80.25 101 ALA A N 1
ATOM 744 C CA . ALA A 1 101 ? -19.478 -13.233 -0.137 1.00 80.25 101 ALA A CA 1
ATOM 745 C C . ALA A 1 101 ? -19.672 -14.696 0.310 1.00 80.25 101 ALA A C 1
ATOM 747 O O . ALA A 1 101 ? -20.724 -15.280 0.070 1.00 80.25 101 ALA A O 1
ATOM 748 N N . LYS A 1 102 ? -18.652 -15.300 0.933 1.00 69.62 102 LYS A N 1
ATOM 749 C CA . LYS A 1 102 ? -18.690 -16.677 1.444 1.00 69.62 102 LYS A CA 1
ATOM 750 C C . LYS A 1 102 ? -19.214 -16.782 2.889 1.00 69.62 102 LYS A C 1
ATOM 752 O O . LYS A 1 102 ? -19.380 -17.897 3.377 1.00 69.62 102 LYS A O 1
ATOM 757 N N . LYS A 1 103 ? -19.407 -15.649 3.571 1.00 52.75 103 LYS A N 1
ATOM 758 C CA . LYS A 1 103 ? -19.987 -15.533 4.918 1.00 52.75 103 LYS A CA 1
ATOM 759 C C . LYS A 1 103 ? -21.430 -15.063 4.824 1.00 52.75 103 LYS A C 1
ATOM 761 O O . LYS A 1 103 ? -22.218 -15.537 5.665 1.00 52.75 103 LYS A O 1
#

Sequence (103 aa):
MIPLPFGNALLSSHFQSVVPAALQGRVFAFLHQINLTSSVLSFFALGPLVDRVLQPAAAIGELPWLLSVVGDHAGSGIAILYLASGTVIIAVSFLAMMLRAKK

Secondary structure (DSSP, 8-state):
--HHHHHHHHHHHHHHHHS-HHHHHHHHHHHHHHHHHHHHHHHHHHHHHIIIIIHHHHHHT--HHHHHHH-SSTTHHHHHHHHHHHHHHHHHHHHHHHHHHT-

Organism: NCBI:txid2081970

Radius of gyration: 18.59 Å; chains: 1; bounding box: 38×30×49 Å

pLDDT: mean 87.0, std 8.74, range [52.75, 96.31]

Foldseek 3Di:
DPPVVVVVVVVLVVCVVVDDPVCSVVVVVVVVVVVVVVVVVCCVVLVCCLVPPQLVCLQVCVCVVLCVVQPNDDCSSVVSVVVVVVVVVVVVVVVVVVVVVVD